Protein AF-A0A0F3NLJ8-F1 (afdb_monomer_lite)

Structure (mmCIF, N/CA/C/O backbone):
data_AF-A0A0F3NLJ8-F1
#
_entry.id   AF-A0A0F3NLJ8-F1
#
loop_
_atom_site.group_PDB
_atom_site.id
_atom_site.type_symbol
_atom_site.label_atom_id
_atom_site.label_alt_id
_atom_site.label_comp_id
_atom_site.label_asym_id
_atom_site.label_entity_id
_atom_site.label_seq_id
_atom_site.pdbx_PDB_ins_code
_atom_site.Cartn_x
_atom_site.Cartn_y
_atom_site.Cartn_z
_atom_site.occupancy
_atom_site.B_iso_or_equiv
_atom_site.auth_seq_id
_atom_site.auth_comp_id
_atom_site.auth_asym_id
_atom_site.auth_atom_id
_atom_site.pdbx_PDB_model_num
ATOM 1 N N . MET A 1 1 ? -18.309 -0.521 -14.568 1.00 35.81 1 MET A N 1
ATOM 2 C CA . MET A 1 1 ? -17.164 -0.224 -15.459 1.00 35.81 1 MET A CA 1
ATOM 3 C C . MET A 1 1 ? -15.907 -0.058 -14.597 1.00 35.81 1 MET A C 1
ATOM 5 O O . MET A 1 1 ? -15.738 0.983 -13.985 1.00 35.81 1 MET A O 1
ATOM 9 N N . TRP A 1 2 ? -15.086 -1.109 -14.461 1.00 42.53 2 TRP A N 1
ATOM 10 C CA . TRP A 1 2 ? -13.884 -1.163 -13.592 1.00 42.53 2 TRP A CA 1
ATOM 11 C C . TRP A 1 2 ? -12.601 -0.607 -14.257 1.00 42.53 2 TRP A C 1
ATOM 13 O O . TRP A 1 2 ? -11.564 -0.465 -13.615 1.00 42.53 2 TRP A O 1
ATOM 23 N N . LEU A 1 3 ? -12.677 -0.251 -15.544 1.00 44.22 3 LEU A N 1
ATOM 24 C CA . LEU A 1 3 ? -11.538 0.117 -16.398 1.00 44.22 3 LEU A CA 1
ATOM 25 C C . LEU A 1 3 ? -10.765 1.371 -15.962 1.00 44.22 3 LEU A C 1
ATOM 27 O O . LEU A 1 3 ? -9.611 1.531 -16.341 1.00 44.22 3 LEU A O 1
ATOM 31 N N . LYS A 1 4 ? -11.351 2.239 -15.129 1.00 48.75 4 LYS A N 1
ATOM 32 C CA . LYS A 1 4 ? -10.679 3.450 -14.640 1.00 48.75 4 LYS A CA 1
ATOM 33 C C . LYS A 1 4 ? -9.692 3.202 -13.494 1.00 48.75 4 LYS A C 1
ATOM 35 O O . LYS A 1 4 ? -9.145 4.170 -13.020 1.00 48.75 4 LYS A O 1
ATOM 40 N N . LYS A 1 5 ? -9.474 1.980 -12.999 1.00 52.72 5 LYS A N 1
ATOM 41 C CA . LYS A 1 5 ? -8.459 1.709 -11.949 1.00 52.72 5 LYS A CA 1
ATOM 42 C C . LYS A 1 5 ? -7.364 0.734 -12.384 1.00 52.72 5 LYS A C 1
ATOM 44 O O . LYS A 1 5 ? -6.400 0.540 -11.655 1.00 52.72 5 LYS A O 1
ATOM 49 N N . ALA A 1 6 ? -7.483 0.169 -13.587 1.00 54.00 6 ALA A N 1
ATOM 50 C CA . ALA A 1 6 ? -6.480 -0.726 -14.155 1.00 54.00 6 ALA A CA 1
ATOM 51 C C . ALA A 1 6 ? -5.141 -0.021 -14.437 1.00 54.00 6 ALA A C 1
ATOM 53 O O . ALA A 1 6 ? -4.114 -0.684 -14.469 1.00 54.00 6 ALA A O 1
ATOM 54 N N . TYR A 1 7 ? -5.132 1.310 -14.595 1.00 61.97 7 TYR A N 1
ATOM 55 C CA . TYR A 1 7 ? -3.907 2.060 -14.889 1.00 61.97 7 TYR A CA 1
ATOM 56 C C . TYR A 1 7 ? -2.899 2.094 -13.734 1.00 61.97 7 TYR A C 1
ATOM 58 O O . TYR A 1 7 ? -1.759 2.458 -13.976 1.00 61.97 7 TYR A O 1
ATOM 66 N N . LEU A 1 8 ? -3.302 1.749 -12.505 1.00 70.19 8 LEU A N 1
ATOM 67 C CA . LEU A 1 8 ? -2.401 1.698 -11.346 1.00 70.19 8 LEU A CA 1
ATOM 68 C C . LEU A 1 8 ? -1.868 0.295 -11.058 1.00 70.19 8 LEU A C 1
ATOM 70 O O . LEU A 1 8 ? -1.027 0.159 -10.178 1.00 70.19 8 LEU A O 1
ATOM 74 N N . LEU A 1 9 ? -2.362 -0.745 -11.740 1.00 78.75 9 LEU A N 1
ATOM 75 C CA . LEU A 1 9 ? -1.976 -2.122 -11.434 1.00 78.75 9 LEU A CA 1
ATOM 76 C C . LEU A 1 9 ? -0.462 -2.307 -11.582 1.00 78.75 9 LEU A C 1
ATOM 78 O O . LEU A 1 9 ? 0.101 -1.935 -12.609 1.00 78.75 9 LEU A O 1
ATOM 82 N N . ASP A 1 10 ? 0.166 -2.877 -10.554 1.00 83.75 10 ASP A N 1
ATOM 83 C CA . ASP A 1 10 ? 1.603 -3.154 -10.491 1.00 83.75 10 ASP A CA 1
ATOM 84 C C . ASP A 1 10 ? 2.503 -1.912 -10.651 1.00 83.75 10 ASP A C 1
ATOM 86 O O . ASP A 1 10 ? 3.703 -2.032 -10.903 1.00 83.75 10 ASP A O 1
ATOM 90 N N . LEU A 1 11 ? 1.954 -0.706 -10.451 1.00 88.69 11 LEU A N 1
ATOM 91 C CA . LEU A 1 11 ? 2.739 0.525 -10.416 1.00 88.69 11 LEU A CA 1
ATOM 92 C C . LEU A 1 11 ? 3.214 0.852 -8.996 1.00 88.69 11 LEU A C 1
ATOM 94 O O . LEU A 1 11 ? 2.461 0.665 -8.034 1.00 88.69 11 LEU A O 1
ATOM 98 N N . PRO A 1 12 ? 4.435 1.400 -8.850 1.00 91.38 12 PRO A N 1
ATOM 99 C CA . PRO A 1 12 ? 4.847 2.022 -7.605 1.00 91.38 12 PRO A CA 1
ATOM 100 C C . PRO A 1 12 ? 3.984 3.256 -7.350 1.00 91.38 12 PRO A C 1
ATOM 102 O O . PRO A 1 12 ? 3.870 4.132 -8.206 1.00 91.38 12 PRO A O 1
ATOM 105 N N . ILE A 1 13 ? 3.387 3.314 -6.167 1.00 90.62 13 ILE A N 1
ATOM 106 C CA . ILE A 1 13 ? 2.598 4.448 -5.704 1.00 90.62 13 ILE A CA 1
ATOM 107 C C . ILE A 1 13 ? 3.036 4.859 -4.306 1.00 90.62 13 ILE A C 1
ATOM 109 O O . ILE A 1 13 ? 3.548 4.048 -3.521 1.00 90.62 13 ILE A O 1
ATOM 113 N N . GLN A 1 14 ? 2.784 6.118 -3.979 1.00 92.06 14 GLN A N 1
ATOM 114 C CA . GLN A 1 14 ? 2.854 6.612 -2.618 1.00 92.06 14 GLN A CA 1
ATOM 115 C C . GLN A 1 14 ? 1.472 7.074 -2.169 1.00 92.06 14 GLN A C 1
ATOM 117 O O . GLN A 1 14 ? 0.685 7.603 -2.953 1.00 92.06 14 GLN A O 1
ATOM 122 N N . ILE A 1 15 ? 1.150 6.827 -0.902 1.00 91.38 15 ILE A N 1
ATOM 123 C CA . ILE A 1 15 ? -0.130 7.198 -0.306 1.00 91.38 15 ILE A CA 1
ATOM 124 C C . ILE A 1 15 ? 0.133 8.028 0.939 1.00 91.38 15 ILE A C 1
ATOM 126 O O . ILE A 1 15 ? 0.754 7.543 1.886 1.00 91.38 15 ILE A O 1
ATOM 130 N N . LYS A 1 16 ? -0.378 9.260 0.953 1.00 93.25 16 LYS A N 1
ATOM 131 C CA . LYS A 1 16 ? -0.378 10.127 2.135 1.00 93.25 16 LYS A CA 1
ATOM 132 C C . LYS A 1 16 ? -1.717 10.027 2.844 1.00 93.25 16 LYS A C 1
ATOM 134 O O . LYS A 1 16 ? -2.759 10.345 2.271 1.00 93.25 16 LYS A O 1
ATOM 139 N N . THR A 1 17 ? -1.690 9.605 4.096 1.00 90.00 17 THR A N 1
ATOM 140 C CA . THR A 1 17 ? -2.869 9.518 4.963 1.00 90.00 17 THR A CA 1
ATOM 141 C C . THR A 1 17 ? -3.078 10.825 5.741 1.00 90.00 17 THR A C 1
ATOM 143 O O . THR A 1 17 ? -2.178 11.661 5.844 1.00 90.00 17 THR A O 1
ATOM 146 N N . TYR A 1 18 ? -4.276 11.034 6.305 1.00 85.44 18 TYR A N 1
ATOM 147 C CA . TYR A 1 18 ? -4.611 12.270 7.041 1.00 85.44 18 TYR A CA 1
ATOM 148 C C . TYR A 1 18 ? -3.741 12.520 8.282 1.00 85.44 18 TYR A C 1
ATOM 150 O O . TYR A 1 18 ? -3.541 13.669 8.666 1.00 85.44 18 TYR A O 1
ATOM 158 N N . ASP A 1 19 ? -3.184 11.469 8.887 1.00 89.56 19 ASP A N 1
ATOM 159 C CA . ASP A 1 19 ? -2.202 11.560 9.975 1.00 89.56 19 ASP A CA 1
ATOM 160 C C . ASP A 1 19 ? -0.782 11.886 9.473 1.00 89.56 19 ASP A C 1
ATOM 162 O O . ASP A 1 19 ? 0.188 11.727 10.210 1.00 89.56 19 ASP A O 1
ATOM 166 N N . GLN A 1 20 ? -0.661 12.357 8.225 1.00 88.62 20 GLN A N 1
ATOM 167 C CA . GLN A 1 20 ? 0.580 12.755 7.553 1.00 88.62 20 GLN A CA 1
ATOM 168 C C . GLN A 1 20 ? 1.583 11.607 7.363 1.00 88.62 20 GLN A C 1
ATOM 170 O O . GLN A 1 20 ? 2.734 11.864 7.005 1.00 88.62 20 GLN A O 1
ATOM 175 N N . LYS A 1 21 ? 1.175 10.347 7.558 1.00 90.81 21 LYS A N 1
ATOM 176 C CA . LYS A 1 21 ? 2.027 9.200 7.233 1.00 90.81 21 LYS A CA 1
ATOM 177 C C . LYS A 1 21 ? 2.058 8.977 5.728 1.00 90.81 21 LYS A C 1
ATOM 179 O O . LYS A 1 21 ? 1.079 9.220 5.025 1.00 90.81 21 LYS A O 1
ATOM 184 N N . ILE A 1 22 ? 3.210 8.521 5.249 1.00 91.56 22 ILE A N 1
ATOM 185 C CA . ILE A 1 22 ? 3.434 8.191 3.846 1.00 91.56 22 ILE A CA 1
ATOM 186 C C . ILE A 1 22 ? 3.731 6.702 3.762 1.00 91.56 22 ILE A C 1
ATOM 188 O O . ILE A 1 22 ? 4.634 6.203 4.434 1.00 91.56 22 ILE A O 1
ATOM 192 N N . TYR A 1 23 ? 2.966 6.012 2.928 1.00 91.00 23 TYR A N 1
ATOM 193 C CA . TYR A 1 23 ? 3.155 4.608 2.608 1.00 91.00 23 TYR A CA 1
ATOM 194 C C . TYR A 1 23 ? 3.611 4.486 1.164 1.00 91.00 23 TYR A C 1
ATOM 196 O O . TYR A 1 23 ? 3.006 5.085 0.280 1.00 91.00 23 TYR A O 1
ATOM 204 N N . SER A 1 24 ? 4.645 3.690 0.928 1.00 91.94 24 SER A N 1
ATOM 205 C CA . SER A 1 24 ? 5.195 3.453 -0.405 1.00 91.94 24 SER A CA 1
ATOM 206 C C . SER A 1 24 ? 5.122 1.969 -0.722 1.00 91.94 24 SER A C 1
ATOM 208 O O . SER A 1 24 ? 5.432 1.133 0.130 1.00 91.94 24 SER A O 1
ATOM 210 N N . GLY A 1 25 ? 4.723 1.633 -1.943 1.00 92.94 25 GLY A N 1
ATOM 211 C CA . GLY A 1 25 ? 4.670 0.247 -2.387 1.00 92.94 25 GLY A CA 1
ATOM 212 C C . GLY A 1 25 ? 4.120 0.105 -3.796 1.00 92.94 25 GLY A C 1
ATOM 213 O O . GLY A 1 25 ? 3.756 1.080 -4.445 1.00 92.94 25 GLY A O 1
ATOM 214 N N . ILE A 1 26 ? 4.050 -1.131 -4.263 1.00 93.25 26 ILE A N 1
ATOM 215 C CA . ILE A 1 26 ? 3.419 -1.490 -5.526 1.00 93.25 26 ILE A CA 1
A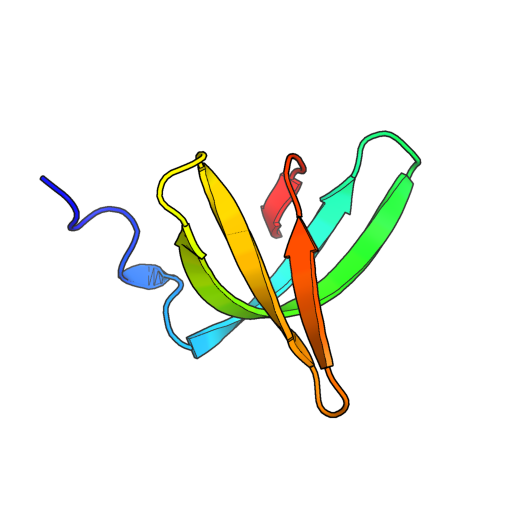TOM 216 C C . ILE A 1 26 ? 1.918 -1.632 -5.297 1.00 93.25 26 ILE A C 1
ATOM 218 O O . ILE A 1 26 ? 1.485 -2.422 -4.452 1.00 93.25 26 ILE A O 1
ATOM 222 N N . PHE A 1 27 ? 1.110 -0.878 -6.036 1.00 90.94 27 PHE A N 1
ATOM 223 C CA . PHE A 1 27 ? -0.339 -1.023 -5.992 1.00 90.94 27 PHE A CA 1
ATOM 224 C C . PHE A 1 27 ? -0.742 -2.417 -6.474 1.00 90.94 27 PHE A C 1
ATOM 226 O O . PHE A 1 27 ? -0.388 -2.840 -7.573 1.00 90.94 27 PHE A O 1
ATOM 233 N N . SER A 1 28 ? -1.527 -3.122 -5.660 1.00 91.12 28 SER A N 1
ATOM 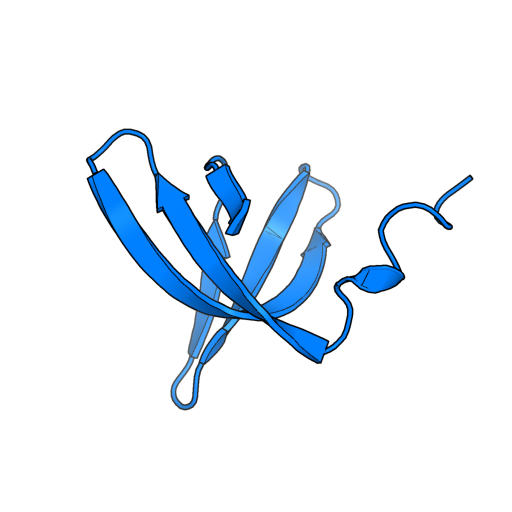234 C CA . SER A 1 28 ? -1.994 -4.466 -5.988 1.00 91.12 28 SER A CA 1
ATOM 235 C C . SER A 1 28 ? -3.466 -4.475 -6.379 1.00 91.12 28 SER A C 1
ATOM 237 O O . SER A 1 28 ? -3.808 -4.936 -7.464 1.00 91.12 28 SER A O 1
ATOM 239 N N . ILE A 1 29 ? -4.356 -4.021 -5.497 1.00 89.38 29 ILE A N 1
ATOM 240 C CA . ILE A 1 29 ? -5.805 -4.072 -5.727 1.00 89.38 29 ILE A CA 1
ATOM 241 C C . ILE A 1 29 ? -6.531 -3.128 -4.765 1.00 89.38 29 ILE A C 1
ATOM 243 O O . ILE A 1 29 ? -5.951 -2.628 -3.806 1.00 89.38 29 ILE A O 1
ATOM 247 N N . ILE A 1 30 ? -7.823 -2.910 -5.001 1.00 88.00 30 ILE A N 1
ATOM 248 C CA . ILE A 1 30 ? -8.737 -2.356 -4.002 1.00 88.00 30 ILE A CA 1
ATOM 249 C C . ILE A 1 30 ? -9.684 -3.460 -3.549 1.00 88.00 30 ILE A C 1
ATOM 251 O O . ILE A 1 30 ? -10.311 -4.118 -4.383 1.00 88.00 30 ILE A O 1
ATOM 255 N N . ASP A 1 31 ? -9.763 -3.680 -2.239 1.00 88.50 31 ASP A N 1
ATOM 256 C CA . ASP A 1 31 ? -10.618 -4.721 -1.678 1.00 88.50 31 ASP A CA 1
ATOM 257 C C . ASP A 1 31 ? -12.114 -4.356 -1.744 1.00 88.50 31 ASP A C 1
ATOM 259 O O .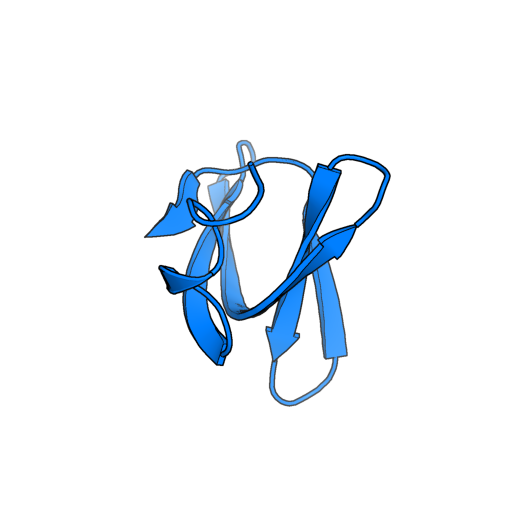 ASP A 1 31 ? -12.515 -3.277 -2.185 1.00 88.50 31 ASP A O 1
ATOM 263 N N . LYS A 1 32 ? -12.972 -5.288 -1.319 1.00 89.81 32 LYS A N 1
ATOM 264 C CA . LYS A 1 32 ? -14.434 -5.120 -1.367 1.00 89.81 32 LYS A CA 1
ATOM 265 C C . LYS A 1 32 ? -14.953 -4.015 -0.442 1.00 89.81 32 LYS A C 1
ATOM 267 O O . LYS A 1 32 ? -16.066 -3.542 -0.645 1.00 89.81 32 LYS A O 1
ATOM 272 N N . GLU A 1 33 ? -14.164 -3.627 0.553 1.00 90.00 33 GLU A N 1
ATOM 273 C CA . GLU A 1 33 ? -14.472 -2.554 1.498 1.00 90.00 33 GLU A CA 1
ATOM 274 C C . GLU A 1 33 ? -13.955 -1.192 0.997 1.00 90.00 33 GLU A C 1
ATOM 276 O O . GLU A 1 33 ? -14.212 -0.167 1.621 1.00 90.00 33 GLU A O 1
ATOM 281 N N . GLY A 1 34 ? -13.260 -1.161 -0.147 1.00 85.88 34 GLY A N 1
ATOM 282 C CA . GLY A 1 34 ? -12.733 0.057 -0.754 1.00 85.88 34 GLY A CA 1
ATOM 283 C C . GLY A 1 34 ? -11.322 0.432 -0.300 1.00 85.88 34 GLY A C 1
ATOM 284 O O . GLY A 1 34 ? -10.831 1.482 -0.714 1.00 85.88 34 GLY A O 1
ATOM 285 N N . ASN A 1 35 ? -10.650 -0.411 0.488 1.00 90.19 35 ASN A N 1
ATOM 286 C CA . ASN A 1 35 ? -9.287 -0.147 0.942 1.00 90.19 35 ASN A CA 1
ATOM 287 C C . ASN A 1 35 ? -8.281 -0.413 -0.177 1.00 90.19 35 ASN A C 1
ATOM 289 O O . ASN A 1 35 ? -8.399 -1.389 -0.921 1.00 90.19 35 ASN A O 1
ATOM 293 N N . ILE A 1 36 ? -7.257 0.429 -0.256 1.00 89.06 36 ILE A N 1
ATOM 294 C CA . ILE A 1 36 ? -6.135 0.271 -1.173 1.00 89.06 36 ILE A CA 1
ATOM 295 C C . ILE A 1 36 ? -5.160 -0.743 -0.581 1.00 89.06 36 ILE A C 1
ATOM 297 O O . ILE A 1 36 ? -4.712 -0.600 0.556 1.00 89.06 36 ILE A O 1
ATOM 301 N N . ILE A 1 37 ? -4.824 -1.759 -1.367 1.00 91.75 37 ILE A N 1
ATOM 302 C CA . ILE A 1 37 ? -3.833 -2.767 -1.019 1.00 91.75 37 ILE A CA 1
ATOM 303 C C . ILE A 1 37 ? -2.555 -2.469 -1.796 1.00 91.75 37 ILE A C 1
ATOM 305 O O . ILE A 1 37 ? -2.554 -2.513 -3.031 1.00 91.75 37 ILE A O 1
ATOM 309 N N . ILE A 1 38 ? -1.470 -2.203 -1.074 1.00 92.94 38 ILE A N 1
ATOM 310 C CA . ILE A 1 38 ? -0.125 -2.071 -1.642 1.00 92.94 38 ILE A CA 1
ATOM 311 C C . ILE A 1 38 ? 0.781 -3.174 -1.099 1.00 92.94 38 ILE A C 1
ATOM 313 O O . ILE A 1 38 ? 0.597 -3.651 0.020 1.00 92.94 38 ILE A O 1
ATOM 317 N N . LYS A 1 39 ? 1.766 -3.581 -1.890 1.00 93.62 39 LYS A N 1
ATOM 318 C CA . LYS A 1 39 ? 2.803 -4.532 -1.487 1.00 93.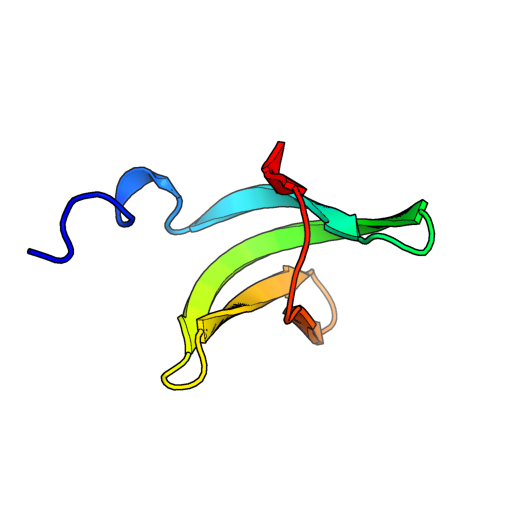62 39 LYS A CA 1
ATOM 319 C C . LYS A 1 39 ? 4.138 -3.809 -1.422 1.00 93.62 39 LYS A C 1
ATOM 321 O O . LYS A 1 39 ? 4.501 -3.122 -2.374 1.00 93.62 39 LYS A O 1
ATOM 326 N N . ASN A 1 40 ? 4.857 -3.961 -0.324 1.00 87.62 40 ASN A N 1
ATOM 327 C CA . ASN A 1 40 ? 6.272 -3.609 -0.253 1.00 87.62 40 ASN A CA 1
ATOM 328 C C . ASN A 1 40 ? 7.097 -4.908 -0.166 1.00 87.62 40 ASN A C 1
ATOM 330 O O . ASN A 1 40 ? 6.530 -6.003 -0.183 1.00 87.62 40 ASN A O 1
ATOM 334 N N . ASP A 1 41 ? 8.422 -4.798 -0.091 1.00 82.81 41 ASP A N 1
ATOM 335 C CA . ASP A 1 41 ? 9.324 -5.960 -0.112 1.00 82.81 41 ASP A CA 1
ATOM 336 C C . ASP A 1 41 ? 9.111 -6.944 1.059 1.00 82.81 41 ASP A C 1
ATOM 338 O O . ASP A 1 41 ? 9.571 -8.084 0.999 1.00 82.81 41 ASP A O 1
ATOM 342 N N . SER A 1 42 ? 8.394 -6.529 2.107 1.00 82.56 42 SER A N 1
ATOM 343 C CA . SER A 1 42 ? 8.287 -7.256 3.377 1.00 82.56 42 SER A CA 1
ATOM 344 C C . SER A 1 42 ? 6.852 -7.636 3.755 1.00 82.56 42 S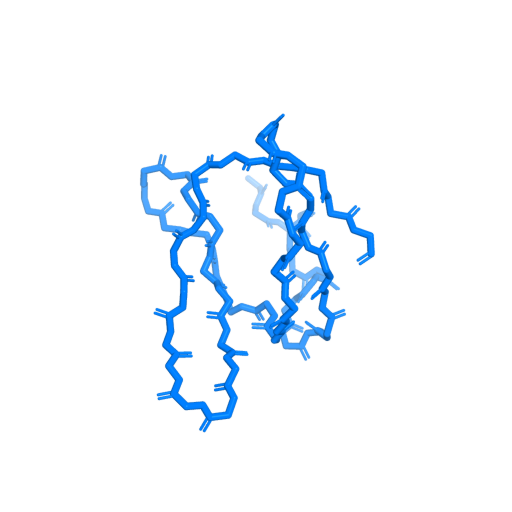ER A C 1
ATOM 346 O O . SER A 1 42 ? 6.648 -8.572 4.528 1.00 82.56 42 SER A O 1
ATOM 348 N N . GLU A 1 43 ? 5.843 -6.922 3.255 1.00 90.81 43 GLU A N 1
ATOM 349 C CA . GLU A 1 43 ? 4.464 -7.027 3.728 1.00 90.81 43 GLU A CA 1
ATOM 350 C C . GLU A 1 43 ? 3.430 -6.508 2.715 1.00 90.81 43 GLU A C 1
ATOM 352 O O . GLU A 1 43 ? 3.709 -5.767 1.769 1.00 90.81 43 GLU A O 1
ATOM 357 N N . THR A 1 44 ? 2.179 -6.912 2.939 1.00 93.06 44 THR A N 1
ATOM 358 C CA . THR A 1 44 ? 1.010 -6.346 2.263 1.00 93.06 44 THR A CA 1
ATOM 359 C C . THR A 1 44 ? 0.336 -5.356 3.201 1.00 93.06 44 THR A C 1
ATOM 361 O O . THR A 1 44 ? -0.133 -5.733 4.273 1.00 93.06 44 THR A O 1
ATOM 364 N N . LEU A 1 45 ? 0.261 -4.099 2.781 1.00 92.06 45 LEU A N 1
ATOM 365 C CA . LEU A 1 45 ? -0.340 -3.015 3.542 1.00 92.06 45 LEU A CA 1
ATOM 366 C C . LEU A 1 45 ? -1.746 -2.719 3.027 1.00 92.06 45 LEU A C 1
ATOM 368 O O . LEU A 1 45 ? -1.980 -2.619 1.821 1.00 92.06 45 LEU A O 1
ATOM 372 N N . LYS A 1 46 ? -2.677 -2.548 3.967 1.00 92.94 46 LYS A N 1
ATOM 373 C CA . LYS A 1 46 ? -4.074 -2.189 3.714 1.00 92.94 46 LYS A CA 1
ATOM 374 C C . LYS A 1 46 ? -4.326 -0.765 4.206 1.00 92.94 46 LYS A C 1
ATOM 376 O O . LYS A 1 46 ? -4.190 -0.493 5.395 1.00 92.94 46 LYS A O 1
ATOM 381 N N . ILE A 1 47 ? -4.696 0.131 3.294 1.00 90.62 47 ILE A N 1
ATOM 382 C CA . ILE A 1 47 ? -4.854 1.568 3.551 1.00 90.62 47 ILE A CA 1
ATOM 383 C C . ILE A 1 47 ? -6.284 1.984 3.207 1.00 90.62 47 ILE A C 1
ATOM 385 O O . ILE A 1 47 ? -6.711 1.872 2.060 1.00 90.62 47 ILE A O 1
ATOM 389 N N . GLY A 1 48 ? -7.040 2.454 4.200 1.00 89.00 48 GLY A N 1
ATOM 390 C CA . GLY A 1 48 ? -8.463 2.765 4.017 1.00 89.00 48 GLY A CA 1
ATOM 391 C C . GLY A 1 48 ? -8.761 4.118 3.376 1.00 89.00 48 GLY A C 1
ATOM 392 O O . GLY A 1 48 ? -9.812 4.287 2.767 1.00 89.00 48 GLY A O 1
ATOM 393 N N . TYR A 1 49 ? -7.854 5.085 3.492 1.00 83.06 49 TYR A N 1
ATOM 394 C CA . TYR A 1 49 ? -8.040 6.437 2.969 1.00 83.06 49 TYR A CA 1
ATOM 395 C C . TYR A 1 49 ? 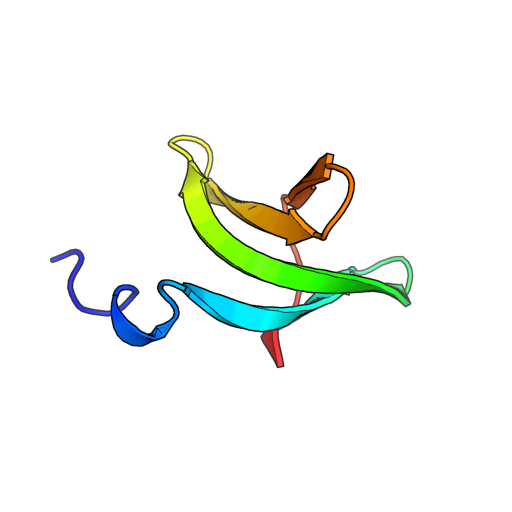-6.690 7.128 2.778 1.00 83.06 49 TYR A C 1
ATOM 397 O O . TYR A 1 49 ? -5.766 6.896 3.552 1.00 83.06 49 TYR A O 1
ATOM 405 N N . GLY A 1 50 ? -6.576 7.997 1.775 1.00 86.00 50 GLY A N 1
ATOM 406 C CA . GLY A 1 50 ? -5.369 8.780 1.517 1.00 86.00 50 GLY A CA 1
ATOM 407 C C . GLY A 1 50 ? -5.321 9.329 0.095 1.00 86.00 50 GLY A C 1
ATOM 408 O O . GLY A 1 50 ? -6.121 8.945 -0.760 1.00 86.00 50 GLY A O 1
ATOM 409 N N . GLU A 1 51 ? -4.381 10.234 -0.145 1.00 87.56 51 GLU A N 1
ATOM 410 C CA . GLU A 1 51 ? -4.091 10.786 -1.470 1.00 87.56 51 GLU A CA 1
ATOM 411 C C . GLU A 1 51 ? -2.977 9.968 -2.133 1.00 87.56 51 GLU A C 1
ATOM 413 O O . GLU A 1 51 ? -1.979 9.676 -1.477 1.00 87.56 51 GLU A O 1
ATOM 418 N N . ILE A 1 52 ? -3.156 9.588 -3.405 1.00 85.38 52 ILE A N 1
ATOM 419 C CA . ILE A 1 52 ? -2.188 8.802 -4.191 1.00 85.38 52 ILE A CA 1
ATOM 420 C C . ILE A 1 52 ? -1.350 9.749 -5.063 1.00 85.38 52 ILE A C 1
ATOM 422 O O . ILE A 1 52 ? -1.933 10.607 -5.731 1.00 85.38 52 ILE A O 1
ATOM 426 N N . PHE A 1 53 ? -0.028 9.568 -5.090 1.00 80.44 53 PHE A N 1
ATOM 427 C CA . PHE A 1 53 ? 0.933 10.314 -5.918 1.00 80.44 53 PHE A CA 1
ATOM 428 C C . PHE A 1 53 ? 2.074 9.425 -6.425 1.00 80.44 53 PHE A C 1
ATOM 430 O O . PHE A 1 53 ? 2.311 8.342 -5.833 1.00 80.44 53 PHE A O 1
#

pLDDT: mean 83.4, std 14.51, range [35.81, 93.62]

Sequence (53 aa):
MWLKKAYLLDLPIQIKTYDQKIYSGIFSIIDKEGNIIIKNDSETLKIGYGEIF

InterPro domains:
  IPR010920 LSM domain superfamily [SSF50182] (8-53)

Foldseek 3Di:
DPVVPPVQDQHWKWWQDPVRDIDTARFHDQDPLRWTWGDDPPDIDTHNDTDID

Radius of gyration: 10.65 Å; chains: 1; bounding box: 26×20×26 Å

Organism: NCBI:txid1359163

Secondary structure (DSSP, 8-state):
--TTSGGGTT-EEEEE-TTS-EEEEEEEEE-TTSPEEEE-SS-EEEESS-EE-